Protein AF-A0A382MBN8-F1 (afdb_monomer)

Mean predicted aligned error: 3.81 Å

Secondary structure (DSSP, 8-state):
--HHHHHHHHHHHHHHHHT--GGGGGGEE----S-SSSSSS-HHHHHHHHHHHHHHHHHHHHHHHHS----EE-

Sequence (74 aa):
MNNETDSQLALEKIRTFSSMDDSLLERVRLTGLEPVLPSVYKTGVAAQSTIAASALAASEMWRFRTGKTQDVSV

Foldseek 3Di:
DAVLVLLVVLLVVVCVVVVHDPVLSVQEAEPDHDDPDPDPDSVVSVVSSVVSNVVSVVQVVVCVVPVDGHGYYD

Nearest PDB structures (foldseek):
  7xkg-assembly2_D  TM=7.500E-01  e=2.158E-01  Roseiflexus castenholzii DSM 13941
  8apq-assembly3_E  TM=7.465E-01  e=5.430E-01  Chloroflexus aurantiacus J-10-fl
  1t4c-assembly1_A  TM=6.860E-01  e=7.069E-01  Oxalobacter formigenes
  1vgq-assembly1_B  TM=6.877E-01  e=1.779E+00  Oxalobacter formigen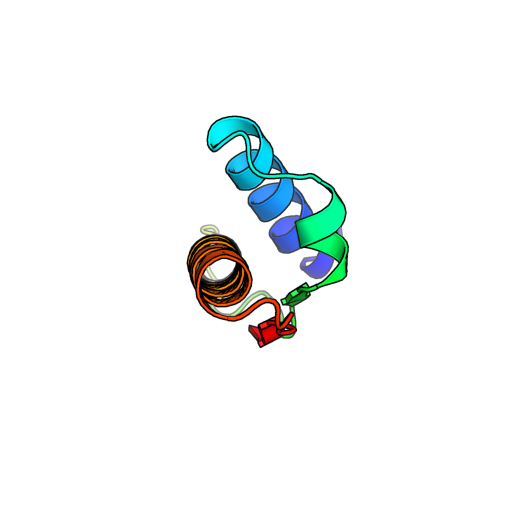es
  1vgr-assembly1_B  TM=6.850E-01  e=2.473E+00  Oxalobacter formigenes

pLDDT: mean 90.81, std 9.71, range [48.31, 98.0]

Solvent-accessible surface area (backbone atoms only — not comparable to full-atom values): 4420 Å² total; per-residue (Å²): 132,64,58,66,56,53,26,53,54,51,31,54,51,51,36,62,75,68,68,54,70,74,75,54,62,78,39,52,45,83,70,70,70,66,78,78,57,105,55,96,63,66,57,57,42,54,49,48,21,52,51,46,53,52,51,51,53,50,34,49,56,46,21,74,76,68,76,47,85,63,77,45,75,73

Structure (mmCIF, N/CA/C/O backbone):
data_AF-A0A382MBN8-F1
#
_entry.id   AF-A0A382MBN8-F1
#
loop_
_atom_site.group_PDB
_atom_site.id
_atom_site.type_symbol
_atom_site.label_atom_id
_atom_site.label_alt_id
_atom_site.label_comp_id
_atom_site.label_asym_id
_atom_site.label_entity_id
_atom_site.label_seq_id
_atom_site.pdbx_PDB_ins_code
_atom_site.Cartn_x
_atom_site.Cartn_y
_atom_site.Cartn_z
_atom_site.occupancy
_atom_site.B_iso_or_equiv
_atom_site.auth_seq_id
_atom_site.auth_comp_id
_atom_site.auth_asym_id
_atom_site.auth_atom_id
_atom_site.pdbx_PDB_model_num
ATOM 1 N N . MET A 1 1 ? 16.154 -2.866 -7.962 1.00 48.31 1 MET A N 1
ATOM 2 C CA . MET A 1 1 ? 14.958 -2.420 -7.218 1.00 48.31 1 MET A CA 1
ATOM 3 C C . MET A 1 1 ? 13.799 -3.204 -7.789 1.00 48.31 1 MET A C 1
ATOM 5 O O . MET A 1 1 ? 13.580 -3.098 -8.987 1.00 48.31 1 MET A O 1
ATOM 9 N N . ASN A 1 2 ? 13.174 -4.075 -6.995 1.00 51.09 2 ASN A N 1
ATOM 10 C CA . ASN A 1 2 ? 11.988 -4.806 -7.439 1.00 51.09 2 ASN A CA 1
ATOM 11 C C . ASN A 1 2 ? 10.814 -3.829 -7.510 1.00 51.09 2 ASN A C 1
ATOM 13 O O . ASN A 1 2 ? 10.647 -2.994 -6.624 1.00 51.09 2 ASN A O 1
ATOM 17 N N . ASN A 1 3 ? 10.013 -3.931 -8.564 1.00 58.00 3 ASN A N 1
ATOM 18 C CA . ASN A 1 3 ? 8.999 -2.928 -8.883 1.00 58.00 3 ASN A CA 1
ATOM 19 C C . ASN A 1 3 ? 7.825 -2.896 -7.875 1.00 58.00 3 ASN A C 1
ATOM 21 O O . ASN A 1 3 ? 7.115 -1.899 -7.776 1.00 58.00 3 ASN A O 1
ATOM 25 N N . GLU A 1 4 ? 7.658 -3.955 -7.078 1.00 62.97 4 GLU A N 1
ATOM 26 C CA . GLU A 1 4 ? 6.726 -4.020 -5.941 1.00 62.97 4 GLU A CA 1
ATOM 27 C C . GLU A 1 4 ? 7.069 -2.966 -4.867 1.00 62.97 4 GLU A C 1
ATOM 29 O O . GLU A 1 4 ? 6.193 -2.269 -4.352 1.00 62.97 4 GLU A O 1
ATOM 34 N N . THR A 1 5 ? 8.367 -2.745 -4.630 1.00 79.00 5 THR A N 1
ATOM 35 C CA . THR A 1 5 ? 8.881 -1.749 -3.679 1.00 79.00 5 THR A CA 1
ATOM 36 C C . THR A 1 5 ? 8.600 -0.312 -4.128 1.00 79.00 5 THR A C 1
ATOM 38 O O . THR A 1 5 ? 8.452 0.578 -3.294 1.00 79.00 5 THR A O 1
ATOM 41 N N . ASP A 1 6 ? 8.484 -0.055 -5.436 1.00 90.81 6 ASP A N 1
ATOM 42 C CA . ASP A 1 6 ? 8.235 1.300 -5.943 1.00 90.81 6 ASP A CA 1
ATOM 43 C C . ASP A 1 6 ? 6.818 1.789 -5.621 1.00 90.81 6 ASP A C 1
ATOM 45 O O . ASP A 1 6 ? 6.630 2.967 -5.313 1.00 90.81 6 ASP A O 1
ATOM 49 N N . SER A 1 7 ? 5.827 0.893 -5.671 1.00 93.19 7 SER A N 1
ATOM 50 C CA . SER A 1 7 ? 4.440 1.228 -5.318 1.00 93.19 7 SER A CA 1
ATOM 51 C C . SER A 1 7 ? 4.288 1.476 -3.822 1.00 93.19 7 SER A C 1
ATOM 53 O O . SER A 1 7 ? 3.614 2.430 -3.435 1.00 93.19 7 SER A O 1
ATOM 55 N N . GLN A 1 8 ? 4.970 0.680 -2.993 1.00 92.94 8 GLN A N 1
ATOM 56 C CA . GLN A 1 8 ? 5.033 0.890 -1.545 1.00 92.94 8 GLN A CA 1
ATOM 57 C C . GLN A 1 8 ? 5.673 2.244 -1.216 1.00 92.94 8 GLN A C 1
ATOM 59 O O . GLN A 1 8 ? 5.059 3.064 -0.539 1.00 92.94 8 GLN A O 1
ATOM 64 N N . LEU A 1 9 ? 6.839 2.540 -1.799 1.00 9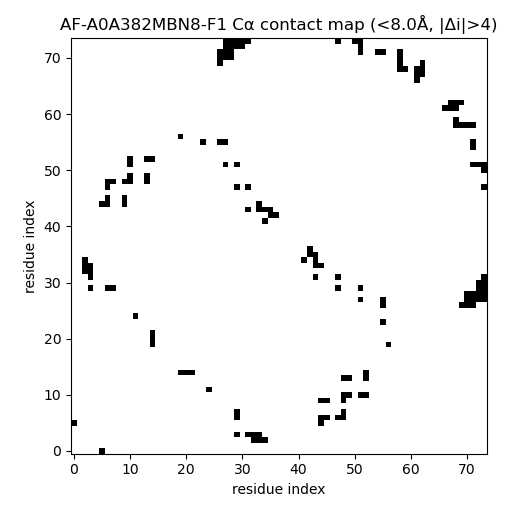4.25 9 LEU A N 1
ATOM 65 C CA . LEU A 1 9 ? 7.538 3.808 -1.585 1.00 94.25 9 LEU A CA 1
ATOM 66 C C . LEU A 1 9 ? 6.719 5.020 -2.061 1.00 94.25 9 LEU A C 1
ATOM 68 O O . LEU A 1 9 ? 6.722 6.075 -1.426 1.00 94.25 9 LEU A O 1
ATOM 72 N N . ALA A 1 10 ? 6.033 4.907 -3.202 1.00 95.25 10 ALA A N 1
ATOM 73 C CA . ALA A 1 10 ? 5.157 5.968 -3.691 1.00 95.25 10 ALA A CA 1
ATOM 74 C C . ALA A 1 10 ? 3.980 6.204 -2.733 1.00 95.25 10 ALA A C 1
ATOM 76 O O . ALA A 1 10 ? 3.661 7.354 -2.424 1.00 95.25 10 ALA A O 1
ATOM 77 N N . LEU A 1 11 ? 3.374 5.130 -2.223 1.00 96.00 11 LEU A N 1
ATOM 78 C CA . LEU A 1 11 ? 2.279 5.211 -1.266 1.00 96.00 11 LEU A CA 1
ATOM 79 C C . LEU A 1 11 ? 2.720 5.820 0.074 1.00 96.00 11 LEU A C 1
ATOM 81 O O . LEU A 1 11 ? 2.034 6.700 0.587 1.00 96.00 11 LEU A O 1
ATOM 85 N N . GLU A 1 12 ? 3.884 5.437 0.603 1.00 95.50 12 GLU A N 1
ATOM 86 C CA . GLU A 1 12 ? 4.478 6.033 1.811 1.00 95.50 12 GLU A CA 1
ATOM 87 C C . GLU A 1 12 ? 4.670 7.551 1.671 1.00 95.50 12 GLU A C 1
ATOM 89 O O . GLU A 1 12 ? 4.363 8.326 2.585 1.00 95.50 12 GLU A O 1
ATOM 94 N N . LYS A 1 13 ? 5.125 8.007 0.497 1.00 95.94 13 LYS A N 1
ATOM 95 C CA . LYS A 1 13 ? 5.266 9.441 0.204 1.00 95.94 13 LYS A CA 1
ATOM 96 C C . LYS A 1 13 ? 3.919 10.155 0.174 1.00 95.94 13 LYS A C 1
ATOM 98 O O . LYS A 1 13 ? 3.802 11.231 0.758 1.00 95.94 13 LYS A O 1
ATOM 103 N N . ILE A 1 14 ? 2.908 9.568 -0.474 1.00 96.12 14 ILE A N 1
ATOM 104 C CA . ILE A 1 14 ? 1.550 10.132 -0.497 1.00 96.12 14 ILE A CA 1
ATOM 105 C C . ILE A 1 14 ? 1.002 10.226 0.929 1.00 96.12 14 ILE A C 1
ATOM 107 O O . ILE A 1 14 ? 0.524 11.288 1.312 1.00 96.12 14 ILE A O 1
ATOM 111 N N . ARG A 1 15 ? 1.145 9.161 1.730 1.00 94.25 15 ARG A N 1
ATOM 112 C CA . ARG A 1 15 ? 0.736 9.099 3.143 1.00 94.25 15 ARG A CA 1
ATOM 113 C C . ARG A 1 15 ? 1.387 10.197 3.981 1.00 94.25 15 ARG A C 1
ATOM 115 O O . ARG A 1 15 ? 0.711 10.857 4.768 1.00 94.25 15 ARG A O 1
ATOM 122 N N . THR A 1 16 ? 2.687 10.414 3.789 1.00 93.94 16 THR A N 1
ATOM 123 C CA . THR A 1 16 ? 3.438 11.473 4.478 1.00 93.94 16 THR A CA 1
ATOM 124 C C . THR A 1 16 ? 2.904 12.854 4.101 1.00 93.94 16 THR A C 1
ATOM 126 O O . THR A 1 16 ? 2.686 13.694 4.970 1.00 93.94 16 THR A O 1
ATOM 129 N N . PHE A 1 17 ? 2.637 13.085 2.814 1.00 94.19 17 PHE A N 1
ATOM 130 C CA . PHE A 1 17 ? 2.097 14.355 2.328 1.00 94.19 17 PHE A CA 1
ATOM 131 C C . PHE A 1 17 ? 0.658 14.612 2.803 1.00 94.19 17 PHE A C 1
ATOM 133 O O . PHE A 1 17 ? 0.299 15.747 3.106 1.00 94.19 17 PHE A O 1
ATOM 140 N N . SER A 1 18 ? -0.163 13.565 2.903 1.00 90.75 18 SER A N 1
ATOM 141 C CA . SER A 1 18 ? -1.557 13.648 3.351 1.00 90.75 18 SER A CA 1
ATOM 142 C C . SER A 1 18 ? -1.732 13.578 4.870 1.00 90.75 18 SER A C 1
ATOM 144 O O . SER A 1 18 ? -2.861 13.677 5.345 1.00 90.75 18 SER A O 1
ATOM 146 N N . SER A 1 19 ? -0.644 13.424 5.639 1.00 89.31 19 SER A N 1
ATOM 147 C CA . SER A 1 19 ? -0.670 13.262 7.104 1.00 89.31 19 SER A CA 1
ATOM 148 C C . SER A 1 19 ? -1.595 12.128 7.579 1.00 89.31 19 SER A C 1
ATOM 150 O O . SER A 1 19 ? -2.167 12.191 8.667 1.00 89.31 19 SER A O 1
ATOM 152 N N . MET A 1 20 ? -1.757 11.084 6.760 1.00 88.44 20 MET A N 1
ATOM 153 C CA . MET A 1 20 ? -2.511 9.880 7.125 1.00 88.44 20 MET A CA 1
ATOM 154 C C . MET A 1 20 ? -1.786 9.112 8.242 1.00 88.44 20 MET A C 1
ATOM 156 O O . MET A 1 20 ? -0.576 9.243 8.402 1.00 88.44 20 MET A O 1
ATOM 160 N N . ASP A 1 21 ? -2.495 8.299 9.022 1.00 89.94 21 ASP A N 1
ATOM 161 C CA . ASP A 1 21 ? -1.876 7.414 10.023 1.00 89.94 21 ASP A CA 1
ATOM 162 C C . ASP A 1 21 ? -0.967 6.368 9.342 1.00 89.94 21 ASP A C 1
ATOM 164 O O . ASP A 1 21 ? -1.254 5.925 8.232 1.00 89.94 21 ASP A O 1
ATOM 168 N N . ASP A 1 22 ? 0.142 5.997 9.979 1.00 88.00 22 ASP A N 1
ATOM 169 C CA . ASP A 1 22 ? 1.094 5.016 9.440 1.00 88.00 22 ASP A CA 1
ATOM 170 C C . ASP A 1 22 ? 0.527 3.589 9.480 1.00 88.00 22 ASP A C 1
ATOM 172 O O . ASP A 1 22 ? 0.721 2.806 8.552 1.00 88.00 22 ASP A O 1
ATOM 176 N N . SER A 1 23 ? -0.295 3.296 10.494 1.00 89.38 23 SER A N 1
ATOM 177 C CA . SER A 1 23 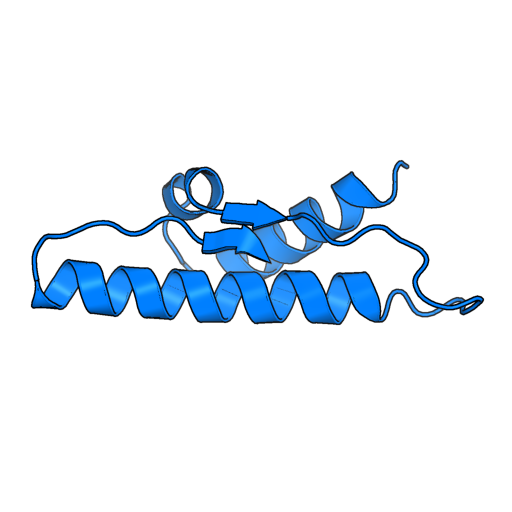? -0.993 2.012 10.652 1.00 89.38 23 SER A CA 1
ATOM 178 C C . SER A 1 23 ? -1.950 1.691 9.498 1.00 89.38 23 SER A C 1
ATOM 180 O O . SER A 1 23 ? -2.393 0.554 9.342 1.00 89.38 23 SER A O 1
ATOM 182 N N . LEU A 1 24 ? -2.268 2.673 8.647 1.00 88.94 24 LEU A N 1
ATOM 183 C CA . LEU A 1 24 ? -3.076 2.454 7.450 1.00 88.94 24 LEU A CA 1
ATOM 184 C C . LEU A 1 24 ? -2.365 1.622 6.391 1.00 88.94 24 LEU A C 1
ATOM 186 O O . LEU A 1 24 ? -3.033 0.915 5.637 1.00 88.94 24 LEU A O 1
ATOM 190 N N . LEU A 1 25 ? -1.034 1.674 6.346 1.00 92.12 25 LEU A N 1
ATOM 191 C CA . LEU A 1 25 ? -0.249 0.910 5.381 1.00 92.12 25 LEU A CA 1
ATOM 192 C C . LEU A 1 25 ? -0.299 -0.599 5.664 1.00 92.12 25 LEU A C 1
ATOM 194 O O . LEU A 1 25 ? -0.143 -1.398 4.747 1.00 92.12 25 LEU A O 1
ATOM 198 N N . GLU A 1 26 ? -0.612 -1.005 6.896 1.00 93.06 26 GLU A N 1
ATOM 199 C CA . GLU A 1 26 ? -0.808 -2.416 7.252 1.00 93.06 26 GLU A CA 1
ATOM 200 C C . GLU A 1 26 ? -2.107 -2.999 6.669 1.00 93.06 26 GLU A C 1
ATOM 202 O O . GLU A 1 26 ? -2.245 -4.214 6.539 1.00 93.06 26 GLU A O 1
ATOM 207 N N . ARG A 1 27 ? -3.063 -2.137 6.297 1.00 94.62 27 ARG A N 1
ATOM 208 C CA . ARG A 1 27 ? -4.396 -2.525 5.802 1.00 94.62 27 ARG A CA 1
ATOM 209 C C . ARG A 1 27 ? -4.512 -2.514 4.286 1.00 94.62 27 ARG A C 1
ATOM 211 O O . ARG A 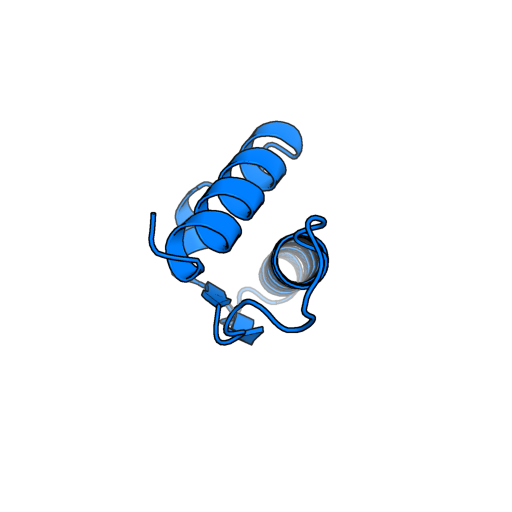1 27 ? -5.616 -2.667 3.763 1.00 94.62 27 ARG A O 1
ATOM 218 N N . VAL A 1 28 ? -3.412 -2.303 3.568 1.00 96.25 28 VAL A N 1
ATOM 219 C CA . VAL A 1 28 ? -3.410 -2.307 2.107 1.00 96.25 28 VAL A CA 1
ATOM 220 C C . VAL A 1 28 ? -2.559 -3.436 1.554 1.00 96.25 28 VAL A C 1
ATOM 222 O O . VAL A 1 28 ? -1.436 -3.680 1.986 1.00 96.25 28 VAL A O 1
ATOM 225 N N . ARG A 1 29 ? -3.096 -4.113 0.543 1.00 95.81 29 ARG A N 1
ATOM 226 C CA . ARG A 1 29 ? -2.372 -5.077 -0.276 1.00 95.81 29 ARG A CA 1
ATOM 227 C C . ARG A 1 29 ? -2.258 -4.534 -1.692 1.00 95.81 29 ARG A C 1
ATOM 229 O O . ARG A 1 29 ? -3.270 -4.300 -2.345 1.00 95.81 29 ARG A O 1
ATOM 236 N N . LEU A 1 30 ? -1.028 -4.338 -2.145 1.00 94.31 30 LEU A N 1
ATOM 237 C CA . LEU A 1 30 ? -0.721 -3.941 -3.516 1.00 94.31 30 LEU A CA 1
ATOM 238 C C . LEU A 1 30 ? -0.472 -5.218 -4.322 1.00 94.31 30 LEU A C 1
ATOM 240 O O . LEU A 1 30 ? 0.431 -5.983 -3.997 1.00 94.31 30 LEU A O 1
ATOM 244 N N . THR A 1 31 ? -1.320 -5.490 -5.304 1.00 93.25 31 TH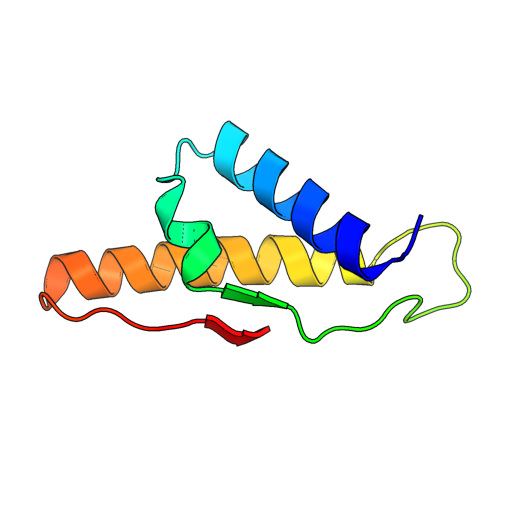R A N 1
ATOM 245 C CA . THR A 1 31 ? -1.329 -6.725 -6.105 1.00 93.25 31 THR A CA 1
ATOM 246 C C . THR A 1 31 ? -0.903 -6.490 -7.552 1.00 93.25 31 THR A C 1
ATOM 248 O O . THR A 1 31 ? -0.569 -7.436 -8.266 1.00 93.25 31 THR A O 1
ATOM 251 N N . GLY A 1 32 ? -0.872 -5.229 -7.978 1.00 89.00 32 GLY A N 1
ATOM 252 C CA . GLY A 1 32 ? -0.382 -4.790 -9.271 1.00 89.00 32 GLY A CA 1
ATOM 253 C C . GLY A 1 32 ? 1.104 -5.082 -9.445 1.00 89.00 32 GLY A C 1
ATOM 254 O O . GLY A 1 32 ? 1.943 -4.705 -8.622 1.00 89.00 32 GLY A O 1
ATOM 255 N N . LEU A 1 33 ? 1.412 -5.738 -10.561 1.00 86.25 33 LEU A N 1
ATOM 256 C CA . LEU A 1 33 ? 2.761 -6.079 -10.986 1.00 86.25 33 LEU A CA 1
ATOM 257 C C . LEU A 1 33 ? 3.216 -5.130 -12.094 1.00 86.25 33 LEU A C 1
ATOM 259 O O . LEU A 1 33 ? 2.450 -4.762 -12.980 1.00 86.25 33 LEU A O 1
ATOM 263 N N . GLU A 1 34 ? 4.496 -4.784 -12.065 1.00 79.31 34 GLU A N 1
ATOM 264 C CA . GLU A 1 34 ? 5.121 -3.852 -13.000 1.00 79.31 34 GLU A CA 1
ATOM 265 C C . GLU A 1 34 ? 6.299 -4.514 -13.733 1.00 79.31 34 GLU A C 1
ATOM 267 O O . GLU A 1 34 ? 6.983 -5.356 -13.138 1.00 79.31 34 GLU A O 1
ATOM 272 N N . PRO A 1 35 ? 6.631 -4.077 -14.963 1.00 82.25 35 PRO A N 1
ATOM 273 C CA . PRO A 1 35 ? 5.996 -2.975 -15.687 1.00 82.25 35 PRO A CA 1
ATOM 274 C C . PRO A 1 35 ? 4.695 -3.396 -16.388 1.00 82.25 35 PRO A C 1
ATOM 276 O O . PRO A 1 35 ? 4.665 -4.415 -17.074 1.00 82.25 35 PRO A O 1
ATOM 279 N N . VAL A 1 36 ? 3.636 -2.586 -16.278 1.00 82.69 36 VAL A N 1
ATOM 280 C CA . VAL A 1 36 ? 2.381 -2.818 -17.033 1.00 82.69 36 VAL A CA 1
ATOM 281 C C . VAL A 1 36 ? 2.542 -2.480 -18.525 1.00 82.69 36 VAL A C 1
ATOM 283 O O . VAL A 1 36 ? 1.901 -3.087 -19.380 1.00 82.69 36 VAL A O 1
ATOM 286 N N . LEU A 1 37 ? 3.417 -1.524 -18.857 1.00 83.62 37 LEU A N 1
ATOM 287 C CA . LEU A 1 37 ? 3.719 -1.097 -20.228 1.00 83.62 37 LEU A CA 1
ATOM 288 C C . LEU A 1 37 ? 5.236 -0.985 -20.443 1.00 83.62 37 LEU A C 1
ATOM 290 O O . LEU A 1 37 ? 5.949 -0.632 -19.502 1.00 83.62 37 LEU A O 1
ATOM 294 N N . PRO A 1 38 ? 5.743 -1.189 -21.675 1.00 83.69 38 PRO A N 1
ATOM 295 C CA . PRO A 1 38 ? 7.145 -0.956 -22.023 1.00 83.69 38 PRO A CA 1
ATOM 296 C C . PRO A 1 38 ? 7.425 0.552 -22.134 1.00 83.69 38 PRO A C 1
ATOM 298 O O . PRO A 1 38 ? 7.637 1.099 -23.213 1.00 83.69 38 PRO A O 1
ATOM 301 N N . SER A 1 39 ? 7.366 1.241 -20.999 1.00 85.12 39 SER A N 1
ATOM 302 C CA . SER A 1 39 ? 7.503 2.687 -20.872 1.00 85.12 39 SER A CA 1
ATOM 303 C C . SER A 1 39 ? 8.528 3.025 -19.798 1.00 85.12 39 SER A C 1
ATOM 305 O O . SER A 1 39 ? 8.667 2.319 -18.802 1.00 85.12 39 SER A O 1
ATOM 307 N N . VAL A 1 40 ? 9.220 4.149 -19.978 1.00 87.56 40 VAL A N 1
ATOM 308 C CA . VAL A 1 40 ? 10.077 4.737 -18.935 1.00 87.56 40 VAL A CA 1
ATOM 309 C C . VAL A 1 40 ? 9.258 5.387 -17.815 1.00 87.56 40 VAL A C 1
ATOM 311 O O . VAL A 1 40 ? 9.772 5.625 -16.723 1.00 87.56 40 VAL A O 1
ATOM 314 N N . TYR A 1 41 ? 7.978 5.669 -18.069 1.00 89.25 41 TYR A N 1
ATOM 315 C CA . TYR A 1 41 ? 7.056 6.190 -17.070 1.00 89.25 41 TYR A CA 1
ATOM 316 C C . TYR A 1 41 ? 6.432 5.039 -16.286 1.00 89.25 41 TYR A C 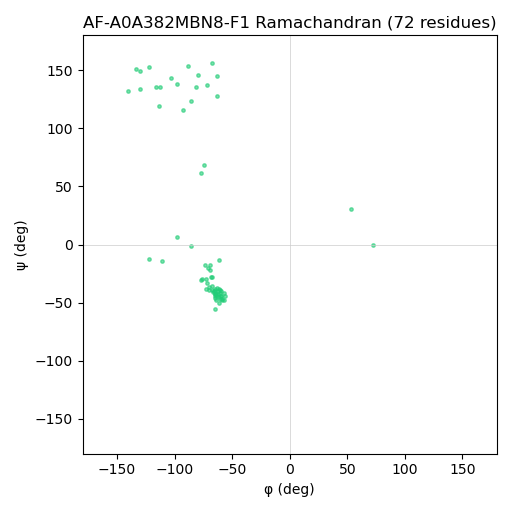1
ATOM 318 O O . TYR A 1 41 ? 5.777 4.171 -16.860 1.00 89.25 41 TYR A O 1
ATOM 326 N N . LYS A 1 42 ? 6.581 5.074 -14.958 1.00 90.69 42 LYS A N 1
ATOM 327 C CA . LYS A 1 42 ? 5.997 4.097 -14.026 1.00 90.69 42 LYS A CA 1
ATOM 328 C C . LYS A 1 42 ? 4.496 4.354 -13.816 1.00 90.69 42 LYS A C 1
ATOM 330 O O . LYS A 1 42 ? 4.059 4.696 -12.719 1.00 90.69 42 LYS A O 1
ATOM 335 N N . THR A 1 43 ? 3.705 4.270 -14.884 1.00 91.94 43 THR A N 1
ATOM 336 C CA . THR A 1 43 ? 2.282 4.648 -14.865 1.00 91.94 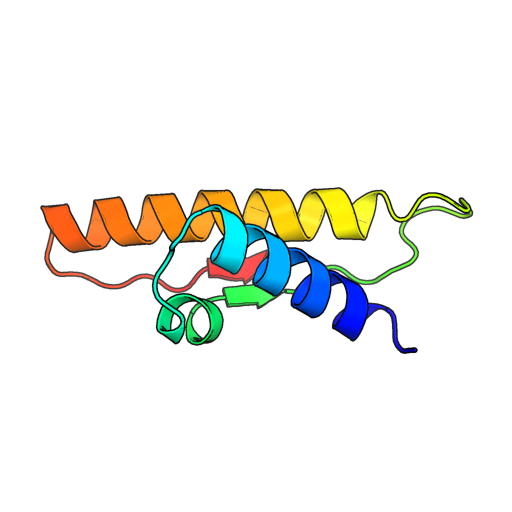43 THR A CA 1
ATOM 337 C C . THR A 1 43 ? 1.446 3.762 -13.956 1.00 91.94 43 THR A C 1
ATOM 339 O O . THR A 1 43 ? 0.566 4.282 -13.277 1.00 91.94 43 THR A O 1
ATOM 342 N N . GLY A 1 44 ? 1.710 2.455 -13.899 1.00 92.19 44 GLY A N 1
ATOM 343 C CA . GLY A 1 44 ? 0.949 1.586 -13.007 1.00 92.19 44 GLY A CA 1
ATOM 344 C C . GLY A 1 44 ? 1.367 1.733 -11.535 1.00 92.19 44 GLY A C 1
ATOM 345 O O . GLY A 1 44 ? 0.491 1.722 -10.680 1.00 92.19 44 GLY A O 1
ATOM 346 N N . VAL A 1 45 ? 2.628 2.083 -11.227 1.00 93.81 45 VAL A N 1
ATOM 347 C CA . VAL A 1 45 ? 3.036 2.535 -9.875 1.00 93.81 45 VAL A CA 1
ATOM 348 C C . VAL A 1 45 ? 2.237 3.770 -9.458 1.00 93.81 45 VAL A C 1
ATOM 350 O O . VAL A 1 45 ? 1.693 3.820 -8.353 1.00 93.81 45 VAL A O 1
ATOM 353 N N . ALA A 1 46 ? 2.144 4.771 -10.341 1.00 93.38 46 ALA A N 1
ATOM 354 C CA . ALA A 1 46 ? 1.368 5.981 -10.080 1.00 93.38 46 ALA A CA 1
ATOM 355 C C . ALA A 1 46 ? -0.126 5.665 -9.893 1.00 93.38 46 ALA A C 1
ATOM 357 O O . ALA A 1 46 ? -0.749 6.172 -8.962 1.00 93.38 46 ALA A O 1
ATOM 358 N N . ALA A 1 47 ? -0.694 4.793 -10.729 1.00 94.31 47 ALA A N 1
ATOM 359 C CA . ALA A 1 47 ? -2.089 4.379 -10.620 1.00 94.31 47 ALA A CA 1
ATOM 360 C C . ALA A 1 47 ? -2.355 3.611 -9.315 1.00 94.31 47 ALA A C 1
ATOM 362 O O . ALA A 1 47 ? -3.185 4.028 -8.513 1.00 94.31 47 ALA A O 1
ATOM 363 N N . GLN A 1 48 ? -1.613 2.534 -9.061 1.00 95.19 48 GLN A N 1
ATOM 364 C CA . GLN A 1 48 ? -1.787 1.678 -7.891 1.00 95.19 48 GLN A CA 1
ATOM 365 C C . GLN A 1 48 ? -1.625 2.458 -6.580 1.00 95.19 48 GLN A C 1
ATOM 367 O O . GLN A 1 48 ? -2.479 2.353 -5.703 1.00 95.19 48 GLN A O 1
ATOM 372 N N . SER A 1 49 ? -0.579 3.281 -6.445 1.00 95.56 49 SER A N 1
ATOM 373 C CA . SER A 1 49 ? -0.345 4.057 -5.215 1.00 95.56 49 SER A CA 1
ATOM 374 C C . SER A 1 49 ? -1.425 5.117 -4.958 1.00 95.56 49 SER A C 1
ATOM 376 O O . SER A 1 49 ? -1.874 5.273 -3.823 1.00 95.56 49 SER A O 1
ATOM 378 N N . THR A 1 50 ? -1.901 5.819 -5.991 1.00 96.62 50 THR A N 1
ATOM 379 C CA . THR A 1 50 ? -2.952 6.842 -5.830 1.00 96.62 50 THR A CA 1
ATOM 380 C C . THR A 1 50 ? -4.331 6.237 -5.554 1.00 96.62 50 THR A C 1
ATOM 382 O O . THR A 1 50 ? -5.073 6.756 -4.711 1.00 96.62 50 THR A O 1
ATOM 385 N N . ILE A 1 51 ? -4.660 5.110 -6.194 1.00 97.06 51 ILE A N 1
ATOM 386 C CA . ILE A 1 51 ? -5.880 4.342 -5.913 1.00 97.06 51 ILE A CA 1
ATOM 387 C C . ILE A 1 51 ? -5.838 3.799 -4.480 1.00 97.06 51 ILE A C 1
ATOM 3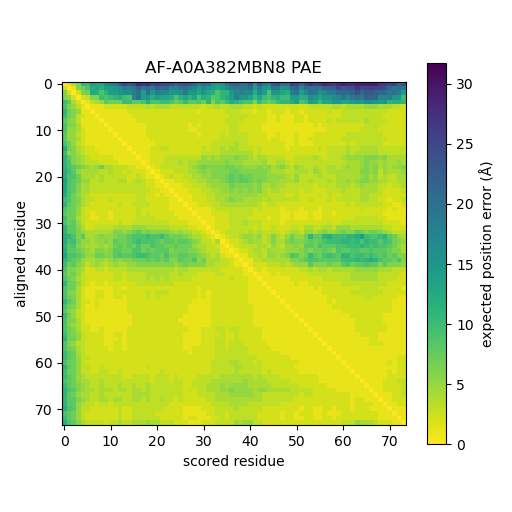89 O O . ILE A 1 51 ? -6.796 3.997 -3.731 1.00 97.06 51 ILE A O 1
ATOM 393 N N . ALA A 1 52 ? -4.720 3.193 -4.068 1.00 96.88 52 ALA A N 1
ATOM 394 C CA . ALA A 1 52 ? -4.519 2.685 -2.712 1.00 96.88 52 ALA A CA 1
ATOM 395 C C . ALA A 1 52 ? -4.699 3.777 -1.649 1.00 96.88 52 ALA A C 1
ATOM 397 O O . ALA A 1 52 ? -5.452 3.585 -0.696 1.00 96.88 52 ALA A O 1
ATOM 398 N N . ALA A 1 53 ? -4.081 4.947 -1.836 1.00 96.94 53 ALA A N 1
ATOM 399 C CA . ALA A 1 53 ? -4.230 6.075 -0.919 1.00 96.94 53 ALA A CA 1
ATOM 400 C C . ALA A 1 53 ? -5.693 6.541 -0.800 1.00 96.94 53 ALA A C 1
ATOM 402 O O . ALA A 1 53 ? -6.197 6.748 0.305 1.00 96.94 53 ALA A O 1
ATOM 403 N N . SER A 1 54 ? -6.395 6.655 -1.932 1.00 97.12 54 SER A N 1
ATOM 404 C CA . SER A 1 54 ? -7.802 7.075 -1.966 1.00 97.12 54 SER A CA 1
ATOM 405 C C . SER A 1 54 ? -8.716 6.063 -1.270 1.00 97.12 54 SER A C 1
ATOM 407 O O . SER A 1 54 ? -9.594 6.439 -0.492 1.00 97.12 54 SER A O 1
ATOM 409 N N . ALA A 1 55 ? -8.491 4.771 -1.511 1.00 97.44 55 ALA A N 1
ATOM 410 C CA . ALA A 1 55 ? -9.254 3.693 -0.896 1.00 97.44 55 ALA A CA 1
ATOM 411 C C . ALA A 1 55 ? -8.998 3.587 0.617 1.00 97.44 55 ALA A C 1
ATOM 413 O O . ALA A 1 55 ? -9.946 3.401 1.381 1.00 97.44 55 ALA A O 1
ATOM 414 N N . LEU A 1 56 ? -7.754 3.777 1.071 1.00 96.75 56 LEU A N 1
ATOM 415 C CA . LEU A 1 56 ? -7.427 3.851 2.498 1.00 96.75 56 LEU A CA 1
ATOM 416 C C . LEU A 1 56 ? -8.130 5.031 3.179 1.00 96.75 56 LEU A C 1
ATOM 418 O O . LEU A 1 56 ? -8.741 4.850 4.230 1.00 96.75 56 LEU A O 1
ATOM 422 N N . ALA A 1 57 ? -8.128 6.217 2.565 1.00 95.19 57 ALA A N 1
ATOM 423 C CA . ALA A 1 57 ? -8.859 7.369 3.094 1.00 95.19 57 ALA A CA 1
ATOM 424 C C . ALA A 1 57 ? -10.375 7.100 3.188 1.00 95.19 57 ALA A C 1
ATOM 426 O O . ALA A 1 57 ? -11.009 7.421 4.196 1.00 95.19 57 ALA A O 1
ATOM 427 N N . ALA A 1 58 ? -10.960 6.448 2.179 1.00 96.31 58 ALA A N 1
ATOM 428 C CA . ALA A 1 58 ? -12.366 6.047 2.206 1.00 96.31 58 ALA A CA 1
ATOM 429 C C . ALA A 1 58 ? -12.664 5.005 3.305 1.00 96.31 58 ALA A C 1
ATOM 431 O O . ALA A 1 58 ? -13.687 5.114 3.988 1.00 96.31 58 ALA A O 1
ATOM 432 N N . SER A 1 59 ? -11.764 4.036 3.518 1.00 96.62 59 SER A N 1
ATOM 433 C CA . SER A 1 59 ? -11.853 3.052 4.609 1.00 96.62 59 SER A CA 1
ATOM 434 C C . SER A 1 59 ? -11.830 3.732 5.983 1.00 96.62 59 SER A C 1
ATOM 436 O O . SER A 1 59 ? -12.627 3.400 6.861 1.00 96.62 59 SER A O 1
ATOM 438 N N . GLU A 1 60 ? -11.020 4.778 6.157 1.00 94.75 60 GLU A N 1
ATOM 439 C CA . GLU A 1 60 ? -10.992 5.556 7.401 1.00 94.75 60 GLU A CA 1
ATOM 440 C C . GLU A 1 60 ? -12.280 6.333 7.649 1.00 94.75 60 GLU A C 1
ATOM 442 O O . GLU A 1 60 ? -12.796 6.341 8.769 1.00 94.75 60 GLU A O 1
ATOM 447 N N . MET A 1 61 ? -12.859 6.932 6.606 1.00 95.38 61 MET A N 1
ATOM 448 C CA . MET A 1 61 ? -14.174 7.570 6.709 1.00 95.38 61 MET A CA 1
ATOM 449 C C . MET A 1 61 ? -15.267 6.550 7.054 1.00 95.38 61 MET A C 1
ATOM 451 O O . MET A 1 61 ? -16.197 6.850 7.809 1.00 95.38 61 MET A O 1
ATOM 455 N N . TRP A 1 62 ? -15.180 5.332 6.517 1.00 97.06 62 TRP A N 1
ATOM 456 C CA . TRP A 1 62 ? -16.077 4.239 6.880 1.00 97.06 62 TRP A CA 1
ATOM 457 C C . TRP A 1 62 ? -15.912 3.825 8.346 1.00 97.06 62 TRP A C 1
ATOM 459 O O . TRP A 1 62 ? -16.914 3.735 9.064 1.00 97.06 62 TRP A O 1
ATOM 469 N N . ARG A 1 63 ? -14.672 3.664 8.821 1.00 96.00 63 ARG A N 1
ATOM 470 C CA . ARG A 1 63 ? -14.367 3.357 10.224 1.00 96.00 63 ARG A CA 1
ATOM 471 C C . ARG A 1 63 ? -14.880 4.434 11.161 1.00 96.00 63 ARG A C 1
ATOM 473 O O . ARG A 1 63 ? -15.511 4.107 12.158 1.00 96.00 63 ARG A O 1
ATOM 480 N N . PHE A 1 64 ? -14.676 5.705 10.827 1.00 95.81 64 PHE A N 1
ATOM 481 C CA . PHE A 1 64 ? -15.166 6.818 11.635 1.00 95.81 64 PHE A CA 1
ATOM 482 C C . PHE A 1 64 ? -16.695 6.802 11.780 1.00 95.81 64 PHE A C 1
ATOM 484 O O . PHE A 1 64 ? -17.214 7.035 12.866 1.00 95.81 64 PHE A O 1
ATOM 491 N N . ARG A 1 65 ? -17.427 6.478 10.705 1.00 97.75 65 ARG A N 1
ATOM 492 C CA . ARG A 1 65 ? -18.901 6.438 10.726 1.00 97.75 65 ARG A CA 1
ATOM 493 C C . ARG A 1 65 ? -19.485 5.195 11.393 1.00 97.75 65 ARG A C 1
ATOM 495 O O . ARG A 1 65 ? -20.599 5.260 11.900 1.00 97.75 65 ARG A O 1
ATOM 502 N N . THR A 1 66 ? -18.794 4.059 11.329 1.00 98.00 66 THR A N 1
ATOM 503 C CA . THR A 1 66 ? -19.388 2.750 11.669 1.00 98.00 66 THR A CA 1
ATOM 504 C C . THR A 1 66 ? -18.673 1.996 12.783 1.00 98.00 66 THR A C 1
ATOM 506 O O . THR A 1 66 ? -19.188 0.987 13.259 1.00 98.00 66 THR A O 1
ATOM 509 N N . GLY A 1 67 ? -17.475 2.435 13.170 1.00 97.19 67 GLY A N 1
ATOM 510 C CA . GLY A 1 67 ? -16.574 1.715 14.067 1.00 97.19 67 GLY A CA 1
ATOM 511 C C . GLY A 1 67 ? -15.911 0.478 13.448 1.00 97.19 67 GLY A C 1
ATOM 512 O O . GLY A 1 67 ? -15.127 -0.180 14.124 1.00 97.19 67 GLY A O 1
ATOM 513 N N . LYS A 1 68 ? -16.198 0.138 12.183 1.00 96.25 68 LYS A N 1
ATOM 514 C CA . LYS A 1 68 ? -15.678 -1.070 11.521 1.00 96.25 68 LYS A CA 1
ATOM 515 C C . LYS A 1 68 ? -14.462 -0.759 10.658 1.00 96.25 68 LYS A C 1
ATOM 517 O O . LYS A 1 68 ? -14.457 0.220 9.921 1.00 96.25 68 LYS A O 1
ATOM 522 N N . THR A 1 69 ? -13.454 -1.620 10.705 1.00 94.25 69 THR A N 1
ATOM 523 C CA . THR A 1 69 ? -12.282 -1.550 9.824 1.00 94.25 69 THR A CA 1
ATOM 524 C C . THR A 1 69 ? -12.518 -2.327 8.532 1.00 94.25 69 THR A C 1
ATOM 526 O O . THR A 1 69 ? -13.306 -3.273 8.505 1.00 94.25 69 THR A O 1
ATOM 529 N N . GLN A 1 70 ? -11.826 -1.930 7.465 1.00 95.38 70 GLN A N 1
ATOM 530 C CA . GLN A 1 70 ? -11.851 -2.617 6.179 1.00 95.38 70 GLN A CA 1
ATOM 531 C C . GLN A 1 70 ? -10.450 -2.632 5.563 1.00 95.38 70 GLN A C 1
ATOM 533 O O . GLN A 1 70 ? -9.800 -1.585 5.484 1.00 95.38 70 GLN A O 1
ATOM 538 N N . ASP A 1 71 ? -10.032 -3.808 5.100 1.00 96.94 71 ASP A N 1
ATOM 539 C CA . ASP A 1 71 ? -8.803 -3.980 4.330 1.00 96.94 71 ASP A CA 1
ATOM 540 C C . ASP A 1 71 ? -9.022 -3.584 2.867 1.00 96.94 71 ASP A C 1
ATOM 542 O O . ASP A 1 71 ? -10.100 -3.773 2.292 1.00 96.94 71 ASP A O 1
ATOM 546 N N . VAL A 1 72 ? -7.976 -3.034 2.262 1.00 96.75 72 VAL A N 1
ATOM 547 C CA . VAL A 1 72 ? -7.948 -2.556 0.882 1.00 96.75 72 VAL A CA 1
ATOM 548 C C . VAL A 1 72 ? -7.016 -3.450 0.073 1.00 96.75 72 VAL A C 1
ATOM 550 O O . VAL A 1 72 ? -5.920 -3.791 0.507 1.00 96.75 72 VAL A O 1
ATOM 553 N N . SER A 1 73 ? -7.432 -3.841 -1.126 1.00 96.50 73 SER A N 1
ATOM 554 C CA . SER A 1 73 ? -6.562 -4.503 -2.100 1.00 96.50 73 SER A CA 1
ATOM 555 C C . SER A 1 73 ? -6.706 -3.803 -3.442 1.00 96.50 73 SER A C 1
ATOM 557 O O . SER A 1 73 ? -7.830 -3.492 -3.841 1.00 96.50 73 SER A O 1
ATOM 559 N N . VAL A 1 74 ? -5.576 -3.516 -4.086 1.00 93.56 74 VAL A N 1
ATOM 560 C CA . VAL A 1 74 ? -5.480 -2.786 -5.362 1.00 93.56 74 VAL A CA 1
ATOM 561 C C . VAL A 1 74 ? -4.594 -3.550 -6.321 1.00 93.56 74 VAL A C 1
ATOM 563 O O . VAL A 1 74 ? -3.616 -4.160 -5.8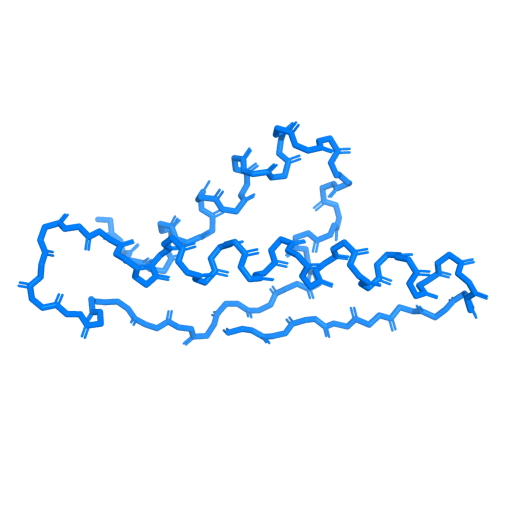35 1.00 93.56 74 VAL A O 1
#

Organism: NCBI:txid408172

Radius of gyration: 12.88 Å; Cα contacts (8 Å, |Δi|>4): 81; chains: 1; bounding box: 34×21×36 Å